Protein AF-0000000084984553 (afdb_homodimer)

pLDDT: mean 94.48, std 10.66, range [41.78, 98.88]

Organism: NCBI:txid537013

Foldseek 3Di:
DPPQQFDPVAFADPCQFPQQDNVGR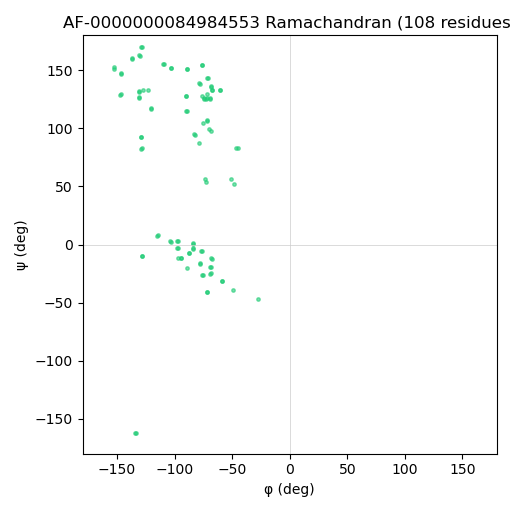GGSDVDWDKDAPDPDDDDCVRIDGPRGDGDD/DPPQQFDPVAFADPCQFPQQPNVGRGGRDVDWDKDAPDPDDDDCVRIDGPRGDGDD

Structure (mmCIF, N/CA/C/O backbone):
data_AF-0000000084984553-model_v1
#
loop_
_entity.id
_entity.type
_entity.pdbx_description
1 polymer 'DUF1540 domain-containing protein'
#
loop_
_atom_site.group_PDB
_atom_site.id
_atom_site.type_symbol
_atom_site.label_atom_id
_atom_site.label_alt_id
_atom_site.label_comp_id
_atom_site.label_asym_id
_atom_site.label_entity_id
_atom_site.label_seq_id
_atom_site.pdbx_PDB_ins_code
_atom_site.Cartn_x
_atom_site.Cartn_y
_atom_site.Cartn_z
_atom_site.occupancy
_atom_site.B_iso_or_equiv
_atom_site.auth_seq_id
_atom_site.auth_comp_id
_atom_site.auth_asym_id
_atom_site.auth_atom_id
_atom_site.pdbx_PDB_model_num
ATOM 1 N N . MET A 1 1 ? 1.949 -26.5 0.611 1 41.78 1 MET A N 1
ATOM 2 C CA . MET A 1 1 ? 1.282 -25.328 1.159 1 41.78 1 MET A CA 1
ATOM 3 C C . MET A 1 1 ? 2.229 -24.141 1.193 1 41.78 1 MET A C 1
ATOM 5 O O . MET A 1 1 ? 3.332 -24.219 1.733 1 41.78 1 MET A O 1
ATOM 9 N N . ASN A 1 2 ? 2.332 -23.422 0.075 1 52.72 2 ASN A N 1
ATOM 10 C CA . ASN A 1 2 ? 3.301 -22.328 0.104 1 52.72 2 ASN A CA 1
ATOM 11 C C . ASN A 1 2 ? 3.193 -21.516 1.394 1 52.72 2 ASN A C 1
ATOM 13 O O . ASN A 1 2 ? 2.121 -21.016 1.727 1 52.72 2 ASN A O 1
ATOM 17 N N . ASN A 1 3 ? 3.861 -22.047 2.449 1 64.94 3 ASN A N 1
ATOM 18 C CA . ASN A 1 3 ? 3.844 -21.547 3.82 1 64.94 3 ASN A CA 1
ATOM 19 C C . ASN A 1 3 ? 4.145 -20.062 3.879 1 64.94 3 ASN A C 1
ATOM 21 O O . ASN A 1 3 ? 5.238 -19.656 4.273 1 64.94 3 ASN A O 1
ATOM 25 N N . CYS A 1 4 ? 3.332 -19.266 3.145 1 82.44 4 CYS A N 1
ATOM 26 C CA . CYS A 1 4 ? 3.621 -17.844 3.285 1 82.44 4 CYS A CA 1
ATOM 27 C C . CYS A 1 4 ? 3.143 -17.312 4.633 1 82.44 4 CYS A C 1
ATOM 29 O O . CYS A 1 4 ? 2.119 -17.766 5.152 1 82.44 4 CYS A O 1
ATOM 31 N N . LYS A 1 5 ? 4.055 -16.672 5.438 1 91.81 5 LYS A N 1
ATOM 32 C CA . LYS A 1 5 ? 3.666 -15.969 6.656 1 91.81 5 LYS A CA 1
ATOM 33 C C . LYS A 1 5 ? 2.885 -14.695 6.328 1 91.81 5 LYS A C 1
ATOM 35 O O . LYS A 1 5 ? 3.475 -13.648 6.059 1 91.81 5 LYS A O 1
ATOM 40 N N . ALA A 1 6 ? 1.563 -14.836 6.434 1 96 6 ALA A N 1
ATOM 41 C CA . ALA A 1 6 ? 0.688 -13.727 6.059 1 96 6 ALA A CA 1
ATOM 42 C C . ALA A 1 6 ? 0.714 -12.633 7.113 1 96 6 ALA A C 1
ATOM 44 O O . ALA A 1 6 ? 0.503 -12.891 8.297 1 96 6 ALA A O 1
ATOM 45 N N . ASN A 1 7 ? 0.989 -11.469 6.734 1 97.69 7 ASN A N 1
ATOM 46 C CA . ASN A 1 7 ? 0.872 -10.297 7.602 1 97.69 7 ASN A CA 1
ATOM 47 C C . ASN A 1 7 ? -0.519 -9.68 7.516 1 97.69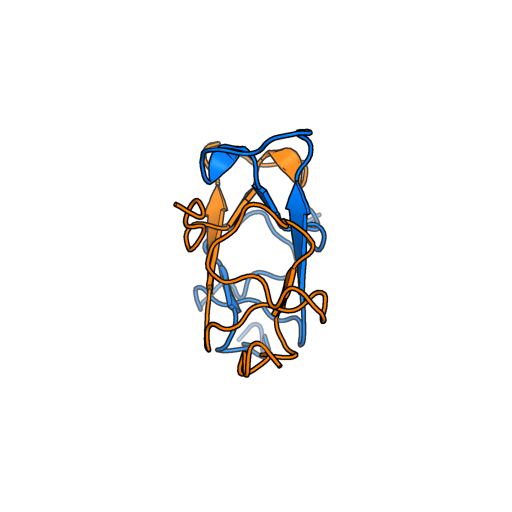 7 ASN A C 1
ATOM 49 O O . ASN A 1 7 ? -0.863 -9.047 6.516 1 97.69 7 ASN A O 1
ATOM 53 N N . HIS A 1 8 ? -1.261 -9.688 8.5 1 97.5 8 HIS A N 1
ATOM 54 C CA . HIS A 1 8 ? -2.68 -9.367 8.43 1 97.5 8 HIS A CA 1
ATOM 55 C C . HIS A 1 8 ? -2.902 -7.855 8.492 1 97.5 8 HIS A C 1
ATOM 57 O O . HIS A 1 8 ? -4.039 -7.387 8.391 1 97.5 8 HIS A O 1
ATOM 63 N N . CYS A 1 9 ? -1.885 -7.078 8.656 1 98.38 9 CYS A N 1
ATOM 64 C CA . CYS A 1 9 ? -1.979 -5.629 8.523 1 98.38 9 CYS A CA 1
ATOM 65 C C . CYS A 1 9 ? -2.002 -5.211 7.055 1 98.38 9 CYS A C 1
ATOM 67 O O . CYS A 1 9 ? -2.365 -4.082 6.73 1 98.38 9 CYS A O 1
ATOM 69 N N . ILE A 1 10 ? -1.606 -6.133 6.188 1 98.5 10 ILE A N 1
ATOM 70 C CA . ILE A 1 10 ? -1.369 -5.754 4.801 1 98.5 10 ILE A CA 1
ATOM 71 C C . ILE A 1 10 ? -2.113 -6.707 3.871 1 98.5 10 ILE A C 1
ATOM 73 O O . ILE A 1 10 ? -1.563 -7.727 3.447 1 98.5 10 ILE A O 1
ATOM 77 N N . GLU A 1 11 ? -3.32 -6.348 3.492 1 98.62 11 GLU A N 1
ATOM 78 C CA . GLU A 1 11 ? -4.004 -7.047 2.406 1 98.62 11 GLU A CA 1
ATOM 79 C C . GLU A 1 11 ? -3.365 -6.727 1.058 1 98.62 11 GLU A C 1
ATOM 81 O O . GLU A 1 11 ? -2.975 -5.586 0.805 1 98.62 11 GLU A O 1
ATOM 86 N N . CYS A 1 12 ? -3.307 -7.66 0.22 1 98.44 12 CYS A N 1
ATOM 87 C CA . CYS A 1 12 ? -2.707 -7.508 -1.102 1 98.44 12 CYS A CA 1
ATOM 88 C C . CYS A 1 12 ? -3.428 -8.367 -2.131 1 98.44 12 CYS A C 1
ATOM 90 O O . CYS A 1 12 ? -3.586 -9.578 -1.935 1 98.44 12 CYS A O 1
ATOM 92 N N . THR A 1 13 ? -3.807 -7.773 -3.23 1 98.06 13 THR A N 1
ATOM 93 C CA . THR A 1 13 ? -4.488 -8.516 -4.285 1 98.06 13 THR A CA 1
ATOM 94 C C . THR A 1 13 ? -3.641 -8.555 -5.555 1 98.06 13 THR A C 1
ATOM 96 O O . THR A 1 13 ? -4.105 -9 -6.605 1 98.06 13 THR A O 1
ATOM 99 N N . VAL A 1 14 ? -2.463 -8.117 -5.551 1 98.06 14 VAL A N 1
ATOM 100 C CA . VAL A 1 14 ? -1.565 -8.109 -6.703 1 98.06 14 VAL A CA 1
ATOM 101 C C . VAL A 1 14 ? -0.9 -9.477 -6.852 1 98.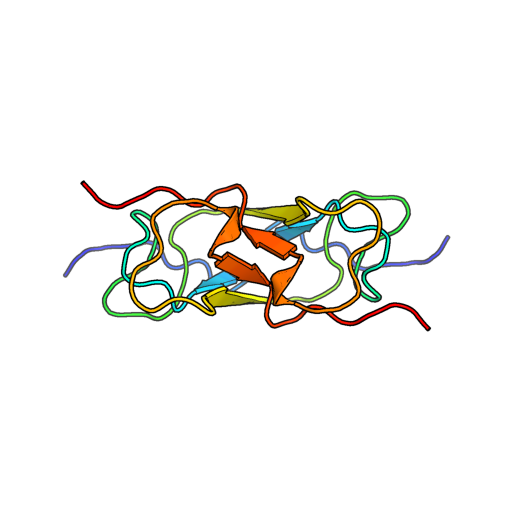06 14 VAL A C 1
ATOM 103 O O . VAL A 1 14 ? 0.177 -9.711 -6.301 1 98.06 14 VAL A O 1
ATOM 106 N N . GLN A 1 15 ? -1.414 -10.273 -7.598 1 96.44 15 GLN A N 1
ATOM 107 C CA . GLN A 1 15 ? -0.987 -11.664 -7.695 1 96.44 15 GLN A CA 1
ATOM 108 C C . GLN A 1 15 ? 0.401 -11.773 -8.32 1 96.44 15 GLN A C 1
ATOM 110 O O . GLN A 1 15 ? 1.102 -12.766 -8.125 1 96.44 15 GLN A O 1
ATOM 115 N N . GLN A 1 16 ? 0.738 -10.734 -9.117 1 96.88 16 GLN A N 1
ATOM 116 C CA . GLN A 1 16 ? 2.043 -10.734 -9.773 1 96.88 16 GLN A CA 1
ATOM 117 C C . GLN A 1 16 ? 3.148 -10.352 -8.789 1 96.88 16 GLN A C 1
ATOM 119 O O . GLN A 1 16 ? 4.332 -10.453 -9.109 1 96.88 16 GLN A O 1
ATOM 124 N N . CYS A 1 17 ? 2.812 -9.984 -7.621 1 97.5 17 CYS A N 1
ATOM 125 C CA . CYS A 1 17 ? 3.803 -9.609 -6.617 1 97.5 17 CYS A CA 1
ATOM 126 C C . CYS A 1 17 ? 4.445 -10.844 -5.996 1 97.5 17 CYS A C 1
ATOM 128 O O . CYS A 1 17 ? 3.748 -11.766 -5.574 1 97.5 17 CYS A O 1
ATOM 130 N N . ALA A 1 18 ? 5.777 -10.844 -5.781 1 97.69 18 ALA A N 1
ATOM 131 C CA . ALA A 1 18 ? 6.531 -11.953 -5.211 1 97.69 18 ALA A CA 1
ATOM 132 C C . ALA A 1 18 ? 6.176 -12.164 -3.742 1 97.69 18 ALA A C 1
ATOM 134 O O . ALA A 1 18 ? 6.395 -13.242 -3.191 1 97.69 18 ALA A O 1
ATOM 135 N N . ASN A 1 19 ? 5.613 -11.164 -3.102 1 97.69 19 ASN A N 1
ATOM 136 C CA . ASN A 1 19 ? 5.332 -11.219 -1.67 1 97.69 19 ASN A CA 1
ATOM 137 C C . ASN A 1 19 ? 3.852 -11.461 -1.398 1 97.69 19 ASN A C 1
ATOM 139 O O . ASN A 1 19 ? 3.404 -11.383 -0.253 1 97.69 19 ASN A O 1
ATOM 143 N N . HIS A 1 20 ? 3.096 -11.648 -2.477 1 97.38 20 HIS A N 1
ATOM 144 C CA . HIS A 1 20 ? 1.687 -12 -2.328 1 97.38 20 HIS A CA 1
ATOM 145 C C . HIS A 1 20 ? 1.521 -13.43 -1.841 1 97.38 20 HIS A C 1
ATOM 147 O O . HIS A 1 20 ? 2.053 -14.367 -2.451 1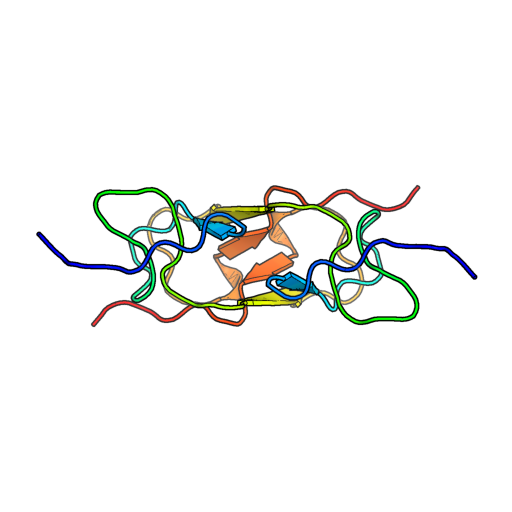 97.38 20 HIS A O 1
ATOM 153 N N . CYS A 1 21 ? 0.775 -13.578 -0.757 1 95.44 21 CYS A N 1
ATOM 154 C CA . CYS A 1 21 ? 0.454 -14.93 -0.314 1 95.44 21 CYS A CA 1
ATOM 155 C C . CYS A 1 21 ? -0.605 -15.555 -1.211 1 95.44 21 CYS A C 1
ATOM 157 O O . CYS A 1 21 ? -1.774 -15.172 -1.164 1 95.44 21 CYS A O 1
ATOM 159 N N . GLU A 1 22 ? -0.258 -16.438 -2.057 1 84.5 22 GLU A N 1
ATOM 160 C CA . GLU A 1 22 ? -1.036 -17.016 -3.15 1 84.5 22 GLU A CA 1
ATOM 161 C C . GLU A 1 22 ? -2.408 -17.469 -2.668 1 84.5 22 GLU A C 1
ATOM 163 O O . GLU A 1 22 ? -3.402 -17.344 -3.385 1 84.5 22 GLU A O 1
ATOM 168 N N . ARG A 1 23 ? -2.453 -18 -1.549 1 86.5 23 ARG A N 1
ATOM 169 C CA . ARG A 1 23 ? -3.729 -18.562 -1.125 1 86.5 23 ARG A CA 1
ATOM 170 C C . ARG A 1 23 ? -4.5 -17.594 -0.246 1 86.5 23 ARG A C 1
ATOM 172 O O . ARG A 1 23 ? -5.684 -17.797 0.032 1 86.5 23 ARG A O 1
ATOM 179 N N . GLU A 1 24 ? -3.76 -16.578 0.141 1 91.44 24 GLU A N 1
ATOM 180 C CA . GLU A 1 24 ? -4.383 -15.547 0.955 1 91.44 24 GLU A CA 1
ATOM 181 C C . GLU A 1 24 ? -4.152 -14.164 0.357 1 91.44 24 GLU A C 1
ATOM 183 O O . GLU A 1 24 ? -3.121 -13.914 -0.277 1 91.44 24 GLU A O 1
ATOM 188 N N . ASN A 1 25 ? -5.113 -13.359 0.241 1 96.5 25 ASN A N 1
ATOM 189 C CA . ASN A 1 25 ? -4.953 -11.984 -0.224 1 96.5 25 ASN A CA 1
ATOM 190 C C . ASN A 1 25 ? -4.293 -11.109 0.836 1 96.5 25 ASN A C 1
ATOM 192 O O . ASN A 1 25 ? -4.812 -10.047 1.176 1 96.5 25 ASN A O 1
ATOM 196 N N . TYR A 1 26 ? -3.096 -11.578 1.334 1 98.06 26 TYR A N 1
ATOM 197 C CA . TYR A 1 26 ? -2.24 -10.836 2.256 1 98.06 26 TYR A CA 1
ATOM 198 C C . TYR A 1 26 ? -0.796 -10.828 1.768 1 98.06 26 TYR A C 1
ATOM 200 O O . TYR A 1 26 ? -0.415 -11.633 0.917 1 98.06 26 TYR A O 1
ATOM 208 N N . CYS A 1 27 ? -0.076 -9.969 2.283 1 98 27 CYS A N 1
ATOM 209 C CA . CYS A 1 27 ? 1.35 -9.828 2.008 1 98 27 CYS A CA 1
ATOM 210 C C . CYS A 1 27 ? 2.176 -10.688 2.961 1 98 27 CYS A C 1
ATOM 212 O O . CYS A 1 27 ? 1.843 -10.805 4.141 1 98 27 CYS A O 1
ATOM 214 N N . SER A 1 28 ? 3.285 -11.125 2.551 1 97.94 28 SER A N 1
ATOM 215 C CA . SER A 1 28 ? 4.141 -11.977 3.373 1 97.94 28 SER A CA 1
ATOM 216 C C . SER A 1 28 ? 5.184 -11.148 4.117 1 97.94 28 SER A C 1
ATOM 218 O O . SER A 1 28 ? 5.844 -11.648 5.031 1 97.94 28 SER A O 1
ATOM 220 N N . LEU A 1 29 ? 5.383 -9.867 3.795 1 98.12 29 LEU A N 1
ATOM 221 C CA . LEU A 1 29 ? 6.355 -9.023 4.473 1 98.12 29 LEU A CA 1
ATOM 222 C C . LEU A 1 29 ? 5.84 -8.594 5.844 1 98.12 29 LEU A C 1
ATOM 224 O O . LEU A 1 29 ? 4.633 -8.438 6.039 1 98.12 29 LEU A O 1
ATOM 228 N N . ASP A 1 30 ? 6.707 -8.297 6.727 1 98.19 30 ASP A N 1
ATOM 229 C CA . ASP A 1 30 ? 6.34 -7.777 8.039 1 98.19 30 ASP A CA 1
ATOM 230 C C . ASP A 1 30 ? 5.938 -6.309 7.953 1 98.19 30 ASP A C 1
ATOM 232 O O . ASP A 1 30 ? 5.242 -5.797 8.828 1 98.19 30 ASP A O 1
ATOM 236 N N . ARG A 1 31 ? 6.5 -5.652 6.922 1 98.69 31 ARG A N 1
ATOM 237 C CA . ARG A 1 31 ? 6.1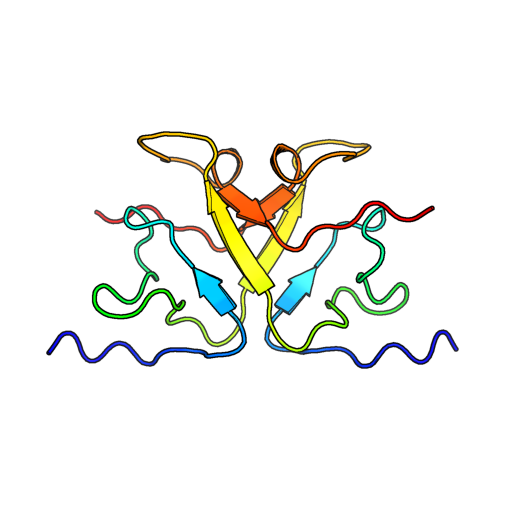99 -4.238 6.711 1 98.69 31 ARG A CA 1
ATOM 238 C C . ARG A 1 31 ? 6.332 -3.867 5.238 1 98.69 31 ARG A C 1
ATOM 240 O O . ARG A 1 31 ? 7.105 -4.488 4.504 1 98.69 31 ARG A O 1
ATOM 247 N N . ILE A 1 32 ? 5.578 -2.852 4.844 1 98.88 32 ILE A N 1
ATOM 248 C CA . ILE A 1 32 ? 5.719 -2.307 3.498 1 98.88 32 ILE A CA 1
ATOM 249 C C . ILE A 1 32 ? 5.887 -0.791 3.57 1 98.88 32 ILE A C 1
ATOM 251 O O . ILE A 1 32 ? 5.719 -0.191 4.633 1 98.88 32 ILE A O 1
ATOM 255 N N . MET A 1 33 ? 6.25 -0.217 2.383 1 98.88 33 MET A N 1
ATOM 256 C CA . MET A 1 33 ? 6.293 1.234 2.23 1 98.88 33 MET A CA 1
ATOM 257 C C . MET A 1 33 ? 5.344 1.695 1.13 1 98.88 33 MET A C 1
ATOM 259 O O . MET A 1 33 ? 5.441 1.24 -0.011 1 98.88 33 MET A O 1
ATOM 263 N N . VAL A 1 34 ? 4.363 2.469 1.523 1 98.88 34 VAL A N 1
ATOM 264 C CA . VAL A 1 34 ? 3.514 3.162 0.56 1 98.88 34 VAL A CA 1
ATOM 265 C C . VAL A 1 34 ? 4.109 4.527 0.233 1 98.88 34 VAL A C 1
ATOM 267 O O . VAL A 1 34 ? 4.449 5.297 1.135 1 98.88 34 VAL A O 1
ATOM 270 N N . GLY A 1 35 ? 4.27 4.816 -1 1 98.75 35 GLY A N 1
ATOM 271 C CA . GLY A 1 35 ? 4.699 6.113 -1.498 1 98.75 35 GLY A CA 1
ATOM 272 C C . GLY A 1 35 ? 3.871 6.605 -2.672 1 98.75 35 GLY A C 1
ATOM 273 O O . GLY A 1 35 ? 2.74 6.16 -2.871 1 98.75 35 GLY A O 1
ATOM 274 N N . THR A 1 36 ? 4.41 7.586 -3.408 1 98.88 36 THR A N 1
ATOM 275 C CA . THR A 1 36 ? 3.744 8.164 -4.57 1 98.88 36 THR A CA 1
ATOM 276 C C . THR A 1 36 ? 4.758 8.57 -5.633 1 98.88 36 THR A C 1
ATOM 278 O O . THR A 1 36 ? 5.875 8.984 -5.309 1 98.88 36 THR A O 1
ATOM 281 N N . HIS A 1 37 ? 4.406 8.477 -6.852 1 98.56 37 HIS A N 1
ATOM 282 C CA . HIS A 1 37 ? 5.23 8.914 -7.973 1 98.56 37 HIS A CA 1
ATOM 283 C C . HIS A 1 37 ? 4.828 10.312 -8.438 1 98.56 37 HIS A C 1
ATOM 285 O O . HIS A 1 37 ? 5.43 10.852 -9.367 1 98.56 37 HIS A O 1
ATOM 291 N N . GLU A 1 38 ? 3.77 10.859 -7.785 1 97.31 38 GLU A N 1
ATOM 292 C CA . GLU A 1 38 ? 3.27 12.195 -8.094 1 97.31 38 GLU A CA 1
ATOM 293 C C . GLU A 1 38 ? 3.568 13.172 -6.969 1 97.31 38 GLU A C 1
ATOM 295 O O . GLU A 1 38 ? 3.713 12.773 -5.812 1 97.31 38 GLU A O 1
ATOM 300 N N . ALA A 1 39 ? 3.631 14.422 -7.34 1 96.44 39 ALA A N 1
ATOM 301 C CA . ALA A 1 39 ? 3.902 15.453 -6.336 1 96.44 39 ALA A CA 1
ATOM 302 C C . ALA A 1 39 ? 2.693 15.664 -5.43 1 96.44 39 ALA A C 1
ATOM 304 O O . ALA A 1 39 ? 2.846 15.883 -4.223 1 96.44 39 ALA A O 1
ATOM 305 N N . ASN A 1 40 ? 1.56 15.648 -6.074 1 97.62 40 ASN A N 1
ATOM 306 C CA . ASN A 1 40 ? 0.317 15.875 -5.344 1 97.62 40 ASN A CA 1
ATOM 307 C C . ASN A 1 40 ? -0.708 14.781 -5.629 1 97.62 40 ASN A C 1
ATOM 309 O O . ASN A 1 40 ? -1.624 14.969 -6.43 1 97.62 40 ASN A O 1
ATOM 313 N N . PRO A 1 41 ? -0.583 13.719 -4.953 1 98.31 41 PRO A N 1
ATOM 314 C CA . PRO A 1 41 ? -1.537 12.633 -5.195 1 98.31 41 PRO A CA 1
ATOM 315 C C . PRO A 1 41 ? -2.949 12.977 -4.723 1 98.31 41 PRO A C 1
ATOM 317 O O . PRO A 1 41 ? -3.125 13.531 -3.635 1 98.31 41 PRO A O 1
ATOM 320 N N . THR A 1 42 ? -3.967 12.625 -5.59 1 98.38 42 THR A N 1
ATOM 321 C CA . THR A 1 42 ? -5.348 12.945 -5.242 1 98.38 42 THR A CA 1
ATOM 322 C C . THR A 1 42 ? -6.234 11.711 -5.344 1 98.38 42 THR A C 1
ATOM 324 O O . THR A 1 42 ? -7.422 11.766 -5.016 1 98.38 42 THR A O 1
ATOM 327 N N . MET A 1 43 ? -5.672 10.602 -5.93 1 98.44 43 MET A N 1
ATOM 328 C CA . MET A 1 43 ? -6.395 9.336 -6.082 1 98.44 43 MET A CA 1
ATOM 329 C C . MET A 1 43 ? -5.496 8.156 -5.738 1 98.44 43 MET A C 1
ATOM 331 O O . MET A 1 43 ? -4.27 8.281 -5.707 1 98.44 43 MET A O 1
ATOM 335 N N . ASP A 1 44 ? -6.055 7.012 -5.445 1 98.69 44 ASP A N 1
ATOM 336 C CA . ASP A 1 44 ? -5.297 5.836 -5.02 1 98.69 44 ASP A CA 1
ATOM 337 C C . ASP A 1 44 ? -4.281 5.426 -6.082 1 98.69 44 ASP A C 1
ATOM 339 O O . ASP A 1 44 ? -3.176 4.988 -5.754 1 98.69 44 ASP A O 1
ATOM 343 N N . GLN A 1 45 ? -4.598 5.66 -7.395 1 98.62 45 GLN A N 1
ATOM 344 C CA . GLN A 1 45 ? -3.729 5.258 -8.492 1 98.62 45 GLN A CA 1
ATOM 345 C C . GLN A 1 45 ? -2.443 6.082 -8.508 1 98.62 45 GLN A C 1
ATOM 347 O O . GLN A 1 45 ? -1.491 5.742 -9.219 1 98.62 45 GLN A O 1
ATOM 352 N N . CYS A 1 46 ? -2.424 7.133 -7.734 1 98.5 46 CYS A N 1
ATOM 353 C CA . CYS A 1 46 ? -1.214 7.938 -7.613 1 98.5 46 CYS A CA 1
ATOM 354 C C . CYS A 1 46 ? -0.307 7.398 -6.516 1 98.5 46 CYS A C 1
ATOM 356 O O . CYS A 1 46 ? 0.817 7.871 -6.344 1 98.5 46 CYS A O 1
ATOM 358 N N . THR A 1 47 ? -0.752 6.418 -5.734 1 98.81 47 THR A N 1
ATOM 359 C CA . THR A 1 47 ? 0.033 5.832 -4.652 1 98.81 47 THR A CA 1
ATOM 360 C C . THR A 1 47 ? 0.598 4.477 -5.066 1 98.81 47 THR A C 1
ATOM 362 O O . THR A 1 47 ? 0.002 3.771 -5.887 1 98.81 47 THR A O 1
ATOM 365 N N . ASP A 1 48 ? 1.697 4.148 -4.488 1 98.75 48 ASP A N 1
ATOM 366 C CA . ASP A 1 48 ? 2.475 2.986 -4.91 1 98.75 48 ASP A CA 1
ATOM 367 C C . ASP A 1 48 ? 2.855 2.115 -3.715 1 98.75 48 ASP A C 1
ATOM 369 O O . ASP A 1 48 ? 3.258 2.629 -2.67 1 98.75 48 ASP A O 1
ATOM 373 N N . CYS A 1 49 ? 2.641 0.816 -3.814 1 98.88 49 CYS A N 1
ATOM 374 C CA . CYS A 1 49 ? 3.418 -0.032 -2.92 1 98.88 49 CYS A CA 1
ATOM 375 C C . CYS A 1 49 ? 4.883 -0.078 -3.344 1 98.88 49 CYS A C 1
ATOM 377 O O . CYS A 1 49 ? 5.242 -0.81 -4.27 1 98.88 49 CYS A O 1
ATOM 379 N N . GLN A 1 50 ? 5.758 0.564 -2.633 1 98.88 50 GLN A N 1
ATOM 380 C CA . GLN A 1 50 ? 7.16 0.667 -3.016 1 98.88 50 GLN A CA 1
ATOM 381 C C . GLN A 1 50 ? 7.945 -0.562 -2.564 1 98.88 50 GLN A C 1
ATOM 383 O O . GLN A 1 50 ? 9.141 -0.682 -2.85 1 98.88 50 GLN A O 1
ATOM 388 N N . SER A 1 51 ? 7.324 -1.51 -1.943 1 98.81 51 SER A N 1
ATOM 389 C CA . SER A 1 51 ? 7.91 -2.795 -1.578 1 98.81 51 SER A CA 1
ATOM 390 C C . SER A 1 51 ? 7.57 -3.869 -2.607 1 98.81 51 SER A C 1
ATOM 392 O O . SER A 1 51 ? 7.973 -5.023 -2.459 1 98.81 51 SER A O 1
ATOM 394 N N . PHE A 1 52 ? 6.863 -3.473 -3.678 1 98.81 52 PHE A N 1
ATOM 395 C CA . PHE A 1 52 ? 6.473 -4.398 -4.734 1 98.81 52 PHE A CA 1
ATOM 396 C C . PHE A 1 52 ? 7.699 -5.023 -5.387 1 98.81 52 PHE A C 1
ATOM 398 O O . PHE A 1 52 ? 8.68 -4.332 -5.676 1 98.81 52 PHE A O 1
ATOM 405 N N . GLN A 1 53 ? 7.59 -6.25 -5.516 1 98.69 53 GLN A N 1
ATOM 406 C CA . GLN A 1 53 ? 8.555 -7.02 -6.297 1 98.69 53 GLN A CA 1
ATOM 407 C C . GLN A 1 53 ? 7.844 -7.945 -7.281 1 98.69 53 GLN A C 1
ATOM 409 O O . GLN A 1 53 ? 6.996 -8.75 -6.887 1 98.69 53 GLN A O 1
ATOM 414 N N . LEU A 1 54 ? 8.266 -7.801 -8.539 1 98.19 54 LEU A N 1
ATOM 415 C CA . LEU A 1 54 ? 7.672 -8.656 -9.555 1 98.19 54 LEU A CA 1
ATOM 416 C C . LEU A 1 54 ? 8.086 -10.109 -9.344 1 98.19 54 LEU A C 1
ATOM 418 O O . LEU A 1 54 ? 9.266 -10.406 -9.156 1 98.19 54 LEU A O 1
ATOM 422 N N . ARG A 1 55 ? 7.09 -10.961 -9.406 1 95.44 55 ARG A N 1
ATOM 423 C CA . ARG A 1 55 ? 7.355 -12.398 -9.297 1 95.44 55 ARG A CA 1
ATOM 424 C C . ARG A 1 55 ? 8.094 -12.914 -10.531 1 95.44 55 ARG A C 1
ATOM 426 O O . ARG A 1 55 ? 7.691 -12.633 -11.664 1 95.44 55 ARG A O 1
ATOM 433 N N . LYS A 1 56 ? 9.266 -13.57 -10.352 1 89 56 LYS A N 1
ATOM 434 C CA . LYS A 1 56 ? 10.062 -14.125 -11.445 1 89 56 LYS A CA 1
ATOM 435 C C . LYS A 1 56 ? 9.555 -15.508 -11.844 1 89 56 LYS A C 1
ATOM 437 O O . LYS A 1 56 ? 8.984 -16.234 -11.031 1 89 56 LYS A O 1
ATOM 442 N N . MET B 1 1 ? -0.01 17.203 19.578 1 42.06 1 MET B N 1
ATOM 443 C CA . MET B 1 1 ? 0.6 15.953 19.125 1 42.06 1 MET B CA 1
ATOM 444 C C . MET B 1 1 ? -0.411 15.094 18.391 1 42.06 1 MET B C 1
ATOM 446 O O . MET B 1 1 ? -1.481 14.789 18.906 1 42.06 1 MET B O 1
ATOM 450 N N . ASN B 1 2 ? -0.58 15.359 17.078 1 52.88 2 ASN B N 1
ATOM 451 C CA . ASN B 1 2 ? -1.597 14.562 16.391 1 52.88 2 ASN B CA 1
ATOM 452 C C . ASN B 1 2 ? -1.466 13.078 16.734 1 52.88 2 ASN B C 1
ATOM 454 O O . ASN B 1 2 ? -0.398 12.492 16.562 1 52.88 2 ASN B O 1
ATOM 458 N N . ASN B 1 3 ? -2.061 12.719 17.891 1 64.94 3 ASN B N 1
ATOM 459 C CA . ASN B 1 3 ? -2.027 11.391 18.5 1 64.94 3 ASN B CA 1
ATOM 460 C C . ASN B 1 3 ? -2.369 10.297 17.484 1 64.94 3 ASN B C 1
ATOM 462 O O . ASN B 1 3 ? -3.4 9.633 17.609 1 64.94 3 ASN B O 1
ATOM 466 N N . CYS B 1 4 ? -1.643 10.305 16.312 1 82.12 4 CYS B N 1
ATOM 467 C CA . CYS B 1 4 ? -2.016 9.203 15.438 1 82.12 4 CYS B CA 1
ATOM 468 C C . CYS B 1 4 ? -1.424 7.887 15.93 1 82.12 4 CYS B C 1
ATOM 470 O O . CYS B 1 4 ? -0.333 7.867 16.5 1 82.12 4 CYS B O 1
ATOM 472 N N . LYS B 1 5 ? -2.275 6.812 16.094 1 91.56 5 LYS B N 1
ATOM 473 C CA . LYS B 1 5 ? -1.801 5.457 16.359 1 91.56 5 LYS B CA 1
ATOM 474 C C . LYS B 1 5 ? -1.073 4.871 15.156 1 91.56 5 LYS B C 1
ATOM 476 O O . LYS B 1 5 ? -1.704 4.324 14.25 1 91.56 5 LYS B O 1
ATOM 481 N N . ALA B 1 6 ? 0.259 4.965 15.227 1 96 6 ALA B N 1
ATOM 482 C CA . ALA B 1 6 ? 1.076 4.527 14.094 1 96 6 ALA B CA 1
ATOM 483 C C . ALA B 1 6 ? 1.092 3.004 13.992 1 96 6 ALA B C 1
ATOM 485 O O . ALA B 1 6 ? 1.406 2.311 14.961 1 96 6 ALA B O 1
ATOM 486 N N . ASN B 1 7 ? 0.75 2.492 12.898 1 97.62 7 ASN B N 1
ATOM 487 C CA . ASN B 1 7 ? 0.89 1.067 12.617 1 97.62 7 ASN B CA 1
ATOM 488 C C . ASN B 1 7 ? 2.246 0.752 11.992 1 97.62 7 ASN B C 1
ATOM 490 O O . ASN B 1 7 ? 2.488 1.072 10.828 1 97.62 7 ASN B O 1
ATOM 494 N N . HIS B 1 8 ? 3.064 0.063 12.594 1 97.44 8 HIS B N 1
ATOM 495 C CA . HIS B 1 8 ? 4.461 -0.064 12.195 1 97.44 8 HIS B CA 1
ATOM 496 C C . HIS B 1 8 ? 4.633 -1.121 11.109 1 97.44 8 HIS B C 1
ATOM 498 O O . HIS B 1 8 ? 5.734 -1.321 10.594 1 97.44 8 HIS B O 1
ATOM 504 N N . CYS B 1 9 ? 3.6 -1.799 10.734 1 98.38 9 CYS B N 1
ATOM 505 C CA . CYS B 1 9 ? 3.627 -2.678 9.57 1 98.38 9 CYS B CA 1
ATOM 506 C C . CYS B 1 9 ? 3.512 -1.878 8.273 1 98.38 9 CYS B C 1
ATOM 508 O O . CYS B 1 9 ? 3.805 -2.391 7.195 1 98.38 9 CYS B O 1
ATOM 510 N N . ILE B 1 10 ? 3.078 -0.642 8.406 1 98.5 10 ILE B N 1
ATOM 511 C CA . ILE B 1 10 ? 2.713 0.117 7.219 1 98.5 10 ILE B CA 1
ATOM 512 C C . ILE B 1 10 ? 3.416 1.473 7.234 1 98.5 10 ILE B C 1
ATOM 514 O O . ILE B 1 10 ? 2.871 2.455 7.746 1 98.5 10 ILE B O 1
ATOM 518 N N . GLU B 1 11 ? 4.574 1.557 6.613 1 98.62 11 GLU B N 1
ATOM 519 C CA . GLU B 1 11 ? 5.195 2.85 6.348 1 98.62 11 GLU B CA 1
ATOM 520 C C . GLU B 1 11 ? 4.449 3.607 5.25 1 98.62 11 GLU B C 1
ATOM 522 O O . GLU B 1 11 ? 4 3.01 4.273 1 98.62 11 GLU B O 1
ATOM 527 N N . CYS B 1 12 ? 4.363 4.848 5.379 1 98.44 12 CYS B N 1
ATOM 528 C CA . CYS B 1 12 ? 3.656 5.699 4.426 1 98.44 12 CYS B CA 1
ATOM 529 C C . CYS B 1 12 ? 4.316 7.066 4.32 1 98.44 12 CYS B C 1
ATOM 531 O O . CYS B 1 12 ? 4.527 7.738 5.332 1 98.44 12 CYS B O 1
ATOM 533 N N . THR B 1 13 ? 4.602 7.492 3.111 1 98.12 13 THR B N 1
ATOM 534 C CA . THR B 1 13 ? 5.219 8.797 2.904 1 98.12 13 THR B CA 1
ATOM 535 C C . THR B 1 13 ? 4.273 9.727 2.154 1 98.12 13 THR B C 1
ATOM 537 O O . THR B 1 13 ? 4.668 10.828 1.752 1 98.12 13 THR B O 1
ATOM 540 N N . VAL B 1 14 ? 3.08 9.391 1.937 1 98.06 14 VAL B N 1
ATOM 541 C CA . VAL B 1 14 ? 2.096 10.203 1.228 1 98.06 14 VAL B CA 1
ATOM 542 C C . VAL B 1 14 ? 1.471 11.211 2.188 1 98.06 14 VAL B C 1
ATOM 544 O O . VAL B 1 14 ? 0.447 10.93 2.814 1 98.06 14 VAL B O 1
ATOM 547 N N . GLN B 1 15 ? 1.958 12.328 2.219 1 96.44 15 GLN B N 1
ATOM 548 C CA . GLN B 1 15 ? 1.575 13.328 3.209 1 96.44 15 GLN B CA 1
ATOM 549 C C . GLN B 1 15 ? 0.148 13.812 2.975 1 96.44 15 GLN B C 1
ATOM 551 O O . GLN B 1 15 ? -0.496 14.328 3.893 1 96.44 15 GLN B O 1
ATOM 556 N N . GLN B 1 16 ? -0.29 13.695 1.701 1 96.88 16 GLN B N 1
ATOM 557 C CA . GLN B 1 16 ? -1.641 14.125 1.363 1 96.88 16 GLN B CA 1
ATOM 558 C C . GLN B 1 16 ? -2.68 13.109 1.833 1 96.88 16 GLN B C 1
ATOM 560 O O . GLN B 1 16 ? -3.883 13.375 1.778 1 96.88 16 GLN B O 1
ATOM 565 N N . CYS B 1 17 ? -2.273 12.008 2.33 1 97.44 17 CYS B N 1
ATOM 566 C CA . CYS B 1 17 ? -3.199 10.984 2.803 1 97.44 17 CYS B CA 1
ATOM 567 C C . CYS B 1 17 ? -3.746 11.336 4.1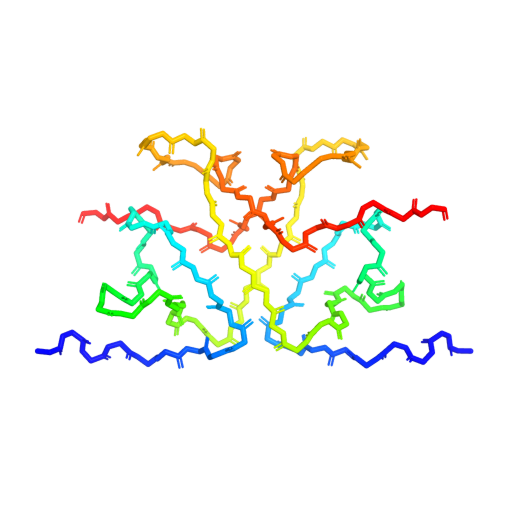8 1 97.44 17 CYS B C 1
ATOM 569 O O . CYS B 1 17 ? -2.982 11.672 5.09 1 97.44 17 CYS B O 1
ATOM 571 N N . ALA B 1 18 ? -5.047 11.117 4.43 1 97.62 18 ALA B N 1
ATOM 572 C CA . ALA B 1 18 ? -5.715 11.422 5.691 1 97.62 18 ALA B CA 1
ATOM 573 C C . ALA B 1 18 ? -5.238 10.492 6.801 1 97.62 18 ALA B C 1
ATOM 575 O O . ALA B 1 18 ? -5.371 10.805 7.984 1 97.62 18 ALA B O 1
ATOM 576 N N . ASN B 1 19 ? -4.664 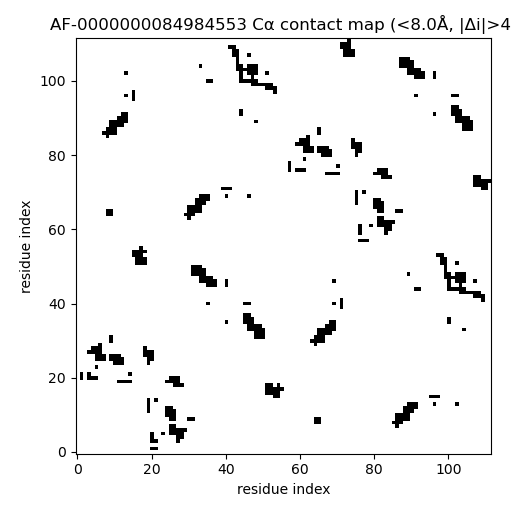9.375 6.453 1 97.62 19 ASN B N 1
ATOM 577 C CA . ASN B 1 19 ? -4.27 8.367 7.43 1 97.62 19 ASN B CA 1
ATOM 578 C C . ASN B 1 19 ? -2.766 8.383 7.684 1 97.62 19 ASN B C 1
ATOM 580 O O . ASN B 1 19 ? -2.236 7.504 8.367 1 97.62 19 ASN B O 1
ATOM 584 N N . HIS B 1 20 ? -2.057 9.297 7.051 1 97.38 20 HIS B N 1
ATOM 585 C CA . HIS B 1 20 ? -0.631 9.469 7.305 1 97.38 20 HIS B CA 1
ATOM 586 C C . HIS B 1 20 ? -0.387 10.094 8.672 1 97.38 20 HIS B C 1
ATOM 588 O O . HIS B 1 20 ? -0.953 11.141 9 1 97.38 20 HIS B O 1
ATOM 594 N N . CYS B 1 21 ? 0.529 9.398 9.43 1 95 21 CYS B N 1
ATOM 595 C CA . CYS B 1 21 ? 0.898 9.969 10.719 1 95 21 CYS B CA 1
ATOM 596 C C . CYS B 1 21 ? 1.913 11.094 10.547 1 95 21 CYS B C 1
ATOM 598 O O . CYS B 1 21 ? 3.096 10.836 10.32 1 95 21 CYS B O 1
ATOM 600 N N . GLU B 1 22 ? 1.56 12.297 10.336 1 83.56 22 GLU B N 1
ATOM 601 C CA . GLU B 1 22 ? 2.287 13.523 10.039 1 83.56 22 GLU B CA 1
ATOM 602 C C . GLU B 1 22 ? 3.697 13.484 10.617 1 83.56 22 GLU B C 1
ATOM 604 O O . GLU B 1 22 ? 4.672 13.781 9.914 1 83.56 22 GLU B O 1
ATOM 609 N N . ARG B 1 23 ? 3.844 13.109 11.812 1 86.38 23 ARG B N 1
ATOM 610 C CA . ARG B 1 23 ? 5.152 13.203 12.445 1 86.38 23 ARG B CA 1
ATOM 611 C C . ARG B 1 23 ? 5.965 11.93 12.227 1 86.38 23 ARG B C 1
ATOM 613 O O . ARG B 1 23 ? 7.188 11.938 12.359 1 86.38 23 ARG B O 1
ATOM 620 N N . GLU B 1 24 ? 5.207 10.914 11.922 1 92.31 24 GLU B N 1
ATOM 621 C CA . GLU B 1 24 ? 5.859 9.641 11.625 1 92.31 24 GLU B CA 1
ATOM 622 C C . GLU B 1 24 ? 5.477 9.141 10.234 1 92.31 24 GLU B C 1
ATOM 624 O O . GLU B 1 24 ? 4.344 9.328 9.789 1 92.31 24 GLU B O 1
ATOM 629 N N . ASN B 1 25 ? 6.406 8.727 9.469 1 96.62 25 ASN B N 1
ATOM 630 C CA . ASN B 1 25 ? 6.109 8.164 8.148 1 96.62 25 ASN B CA 1
ATOM 631 C C . ASN B 1 25 ? 5.512 6.766 8.266 1 96.62 25 ASN B C 1
ATOM 633 O O . ASN B 1 25 ? 6.062 5.809 7.719 1 96.62 25 ASN B O 1
ATOM 637 N N . TYR B 1 26 ? 4.379 6.68 9.031 1 98 26 TYR B N 1
ATOM 638 C CA . TYR B 1 26 ? 3.57 5.477 9.18 1 98 26 TYR B CA 1
ATOM 639 C C . TYR B 1 26 ? 2.096 5.781 8.945 1 98 26 TYR B C 1
ATOM 641 O O . TYR B 1 26 ? 1.68 6.941 8.984 1 98 26 TYR B O 1
ATOM 649 N N . CYS B 1 27 ? 1.396 4.793 8.719 1 97.94 27 CYS B N 1
ATOM 650 C CA . CYS B 1 27 ? -0.051 4.855 8.547 1 97.94 27 CYS B CA 1
ATOM 651 C C . CYS B 1 27 ? -0.768 4.703 9.883 1 97.94 27 CYS B C 1
ATOM 653 O O . CYS B 1 27 ? -0.336 3.928 10.742 1 97.94 27 CYS B O 1
ATOM 655 N N . SER B 1 28 ? -1.891 5.266 10.016 1 97.88 28 SER B N 1
ATOM 656 C CA . SER B 1 28 ? -2.646 5.203 11.266 1 97.88 28 SER B CA 1
ATOM 657 C C . SER B 1 28 ? -3.652 4.055 11.242 1 97.88 28 SER B C 1
ATOM 659 O O . SER B 1 28 ? -4.215 3.695 12.281 1 97.88 28 SER B O 1
ATOM 661 N N . LEU B 1 29 ? -3.932 3.414 10.109 1 98.06 29 LEU B N 1
ATOM 662 C CA . LEU B 1 29 ? -4.883 2.311 10.016 1 98.06 29 LEU B CA 1
ATOM 663 C C . LEU B 1 29 ? -4.277 1.026 10.578 1 98.06 29 LEU B C 1
ATOM 665 O O . LEU B 1 29 ? -3.062 0.825 10.508 1 98.06 29 LEU B O 1
ATOM 669 N N . ASP B 1 30 ? -5.078 0.154 11.023 1 98.19 30 ASP B N 1
ATOM 670 C CA . ASP B 1 30 ? -4.629 -1.156 11.477 1 98.19 30 ASP B CA 1
ATOM 671 C C . ASP B 1 30 ? -4.293 -2.066 10.305 1 98.19 30 ASP B C 1
ATOM 673 O O . ASP B 1 30 ? -3.545 -3.035 10.453 1 98.19 30 ASP B O 1
ATOM 677 N N . ARG B 1 31 ? -4.953 -1.758 9.18 1 98.69 31 ARG B N 1
ATOM 678 C CA . ARG B 1 31 ? -4.73 -2.549 7.973 1 98.69 31 ARG B CA 1
ATOM 679 C C . ARG B 1 31 ? -4.992 -1.719 6.723 1 98.69 31 ARG B C 1
ATOM 681 O O . ARG B 1 31 ? -5.797 -0.787 6.742 1 98.69 31 ARG B O 1
ATOM 688 N N . ILE B 1 32 ? -4.277 -2.098 5.648 1 98.88 32 ILE B N 1
ATOM 689 C CA . ILE B 1 32 ? -4.547 -1.479 4.355 1 98.88 32 ILE B CA 1
ATOM 690 C C . ILE B 1 32 ? -4.762 -2.562 3.301 1 98.88 32 ILE B C 1
ATOM 692 O O . ILE B 1 32 ? -4.535 -3.746 3.564 1 98.88 32 ILE B O 1
ATOM 696 N N . MET B 1 33 ? -5.238 -2.086 2.104 1 98.88 33 MET B N 1
ATOM 697 C CA . MET B 1 33 ? -5.34 -2.957 0.937 1 98.88 33 MET B CA 1
ATOM 698 C C . MET B 1 33 ? -4.504 -2.42 -0.218 1 98.88 33 MET B C 1
ATOM 700 O O . MET B 1 33 ? -4.68 -1.276 -0.64 1 98.88 33 MET B O 1
ATOM 704 N N . VAL B 1 34 ? -3.521 -3.193 -0.614 1 98.88 34 VAL B N 1
ATOM 705 C CA . VAL B 1 34 ? -2.777 -2.92 -1.84 1 98.88 34 VAL B CA 1
ATOM 706 C C . VAL B 1 34 ? -3.447 -3.623 -3.018 1 98.88 34 VAL B C 1
ATOM 708 O O . VAL B 1 34 ? -3.725 -4.824 -2.957 1 98.88 34 VAL B O 1
ATOM 711 N N . GLY B 1 35 ? -3.725 -2.92 -4.039 1 98.75 35 GLY B N 1
ATOM 712 C CA . GLY B 1 35 ? -4.242 -3.441 -5.293 1 98.75 35 GLY B CA 1
ATOM 713 C C . GLY B 1 35 ? -3.533 -2.877 -6.512 1 98.75 35 GLY B C 1
ATOM 714 O O . GLY B 1 35 ? -2.402 -2.396 -6.41 1 98.75 35 GLY B O 1
ATOM 715 N N . THR B 1 36 ? -4.164 -3.006 -7.672 1 98.88 36 THR B N 1
ATOM 716 C CA . THR B 1 36 ? -3.613 -2.52 -8.93 1 98.88 36 THR B CA 1
ATOM 717 C C . THR B 1 36 ? -4.723 -2.037 -9.859 1 98.88 36 THR B C 1
ATOM 719 O O . THR B 1 36 ? -5.824 -2.598 -9.859 1 98.88 36 THR B O 1
ATOM 722 N N . HIS B 1 37 ? -4.465 -1.071 -10.641 1 98.56 37 HIS B N 1
ATOM 723 C CA . HIS B 1 37 ? -5.387 -0.565 -11.648 1 98.56 37 HIS B CA 1
ATOM 724 C C . HIS B 1 37 ? -5.074 -1.147 -13.023 1 98.56 37 HIS B C 1
ATOM 726 O O . HIS B 1 37 ? -5.77 -0.853 -14 1 98.56 37 HIS B O 1
ATOM 732 N N . GLU B 1 38 ? -4.004 -1.955 -13.086 1 97.31 38 GLU B N 1
ATOM 733 C CA . GLU B 1 38 ? -3.572 -2.598 -14.32 1 97.31 38 GLU B CA 1
ATOM 734 C C . GLU B 1 38 ? -3.826 -4.102 -14.281 1 97.31 38 GLU B C 1
ATOM 736 O O . GLU B 1 38 ? -3.867 -4.699 -13.203 1 97.31 38 GLU B O 1
ATOM 741 N N . ALA B 1 39 ? -3.955 -4.66 -15.445 1 96.62 39 ALA B N 1
ATOM 742 C CA . ALA B 1 39 ? -4.188 -6.102 -15.523 1 96.62 39 ALA B CA 1
ATOM 743 C C . ALA B 1 39 ? -2.924 -6.879 -15.164 1 96.62 39 ALA B C 1
ATOM 745 O O . ALA B 1 39 ? -2.994 -7.93 -14.523 1 96.62 39 ALA B O 1
ATOM 746 N N . ASN B 1 40 ? -1.835 -6.352 -15.656 1 97.69 40 ASN B N 1
ATOM 747 C CA . ASN B 1 40 ? -0.553 -7.008 -15.43 1 97.69 40 ASN B CA 1
ATOM 748 C C . ASN B 1 40 ? 0.488 -6.035 -14.883 1 97.69 40 ASN B C 1
ATOM 750 O O . ASN B 1 40 ? 1.341 -5.551 -15.625 1 97.69 40 ASN B O 1
ATOM 754 N N . PRO B 1 41 ? 0.45 -5.824 -13.648 1 98.31 41 PRO B N 1
ATOM 755 C CA . PRO B 1 41 ? 1.423 -4.895 -13.062 1 98.31 41 PRO B CA 1
ATOM 756 C C . PRO B 1 41 ? 2.852 -5.434 -13.109 1 98.31 41 PRO B C 1
ATOM 758 O O . PRO B 1 41 ? 3.084 -6.605 -12.812 1 98.31 41 PRO B O 1
ATOM 761 N N . THR B 1 42 ? 3.82 -4.527 -13.508 1 98.38 42 THR B N 1
ATOM 762 C CA . THR B 1 42 ? 5.207 -4.961 -13.625 1 98.38 42 THR B CA 1
ATOM 763 C C . THR B 1 42 ? 6.133 -4.023 -12.859 1 98.38 42 THR B C 1
ATOM 765 O O . THR B 1 42 ? 7.336 -4.27 -12.758 1 98.38 42 THR B O 1
ATOM 768 N N . MET B 1 43 ? 5.57 -2.842 -12.391 1 98.44 43 MET B N 1
ATOM 769 C CA . MET B 1 43 ? 6.324 -1.852 -11.625 1 98.44 43 MET B CA 1
ATOM 770 C C . MET B 1 43 ? 5.5 -1.331 -10.453 1 98.44 43 MET B C 1
ATOM 772 O O . MET B 1 43 ? 4.277 -1.483 -10.43 1 98.44 43 MET B O 1
ATOM 776 N N . ASP B 1 44 ? 6.121 -0.77 -9.469 1 98.75 44 ASP B N 1
ATOM 777 C CA . ASP B 1 44 ? 5.441 -0.314 -8.258 1 98.75 44 ASP B CA 1
ATOM 778 C C . ASP B 1 44 ? 4.359 0.712 -8.586 1 98.75 44 ASP B C 1
ATOM 780 O O . ASP B 1 44 ? 3.303 0.732 -7.953 1 98.75 44 ASP B O 1
ATOM 784 N N . GLN B 1 45 ? 4.578 1.535 -9.672 1 98.62 45 GLN B N 1
ATOM 785 C CA . GLN B 1 45 ? 3.635 2.584 -10.047 1 98.62 45 GLN B CA 1
ATOM 786 C C . GLN B 1 45 ? 2.324 1.988 -10.555 1 98.62 45 GLN B C 1
ATOM 788 O O . GLN B 1 45 ? 1.331 2.701 -10.711 1 98.62 45 GLN B O 1
ATOM 793 N N . CYS B 1 46 ? 2.332 0.704 -10.812 1 98.5 46 CYS B N 1
ATOM 794 C CA . CYS B 1 46 ? 1.107 0.024 -11.219 1 98.5 46 CYS B CA 1
ATOM 795 C C . CYS B 1 46 ? 0.314 -0.447 -10.008 1 98.5 46 CYS B C 1
ATOM 797 O O . CYS B 1 46 ? -0.806 -0.942 -10.148 1 98.5 46 CYS B O 1
ATOM 799 N N . THR B 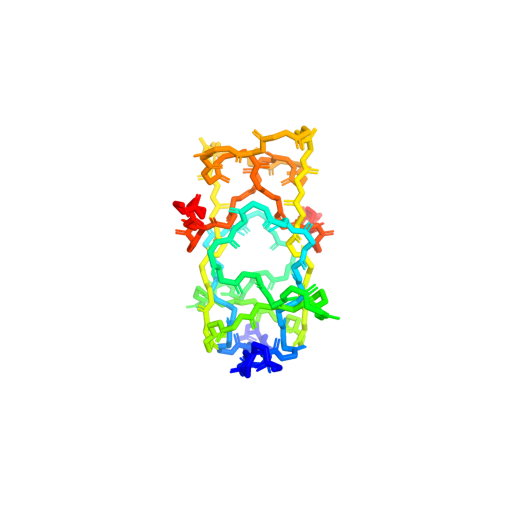1 47 ? 0.84 -0.339 -8.789 1 98.81 47 THR B N 1
ATOM 800 C CA . THR B 1 47 ? 0.167 -0.765 -7.57 1 98.81 47 THR B CA 1
ATOM 801 C C . THR B 1 47 ? -0.389 0.438 -6.812 1 98.81 47 THR B C 1
ATOM 803 O O . THR B 1 47 ? 0.158 1.539 -6.898 1 98.81 47 THR B O 1
ATOM 806 N N . ASP B 1 48 ? -1.429 0.191 -6.086 1 98.75 48 ASP B N 1
ATOM 807 C CA . ASP B 1 48 ? -2.197 1.259 -5.453 1 98.75 48 ASP B CA 1
ATOM 808 C C . ASP B 1 48 ? -2.445 0.954 -3.979 1 98.75 48 ASP B C 1
ATOM 810 O O . ASP B 1 48 ? -2.789 -0.174 -3.621 1 98.75 48 ASP B O 1
ATOM 814 N N . CYS B 1 49 ? -2.184 1.902 -3.109 1 98.88 49 CYS B N 1
ATOM 815 C CA . CYS B 1 49 ? -2.846 1.788 -1.816 1 98.88 49 CYS B CA 1
ATOM 816 C C . CYS B 1 49 ? -4.336 2.084 -1.939 1 98.88 49 CYS B C 1
ATOM 818 O O . CYS B 1 49 ? -4.742 3.248 -1.977 1 98.88 49 CYS B O 1
ATOM 820 N N . GLN B 1 50 ? -5.184 1.108 -1.857 1 98.88 50 GLN B N 1
ATOM 821 C CA . GLN B 1 50 ? -6.617 1.273 -2.074 1 98.88 50 GLN B CA 1
ATOM 822 C C . GLN B 1 50 ? -7.316 1.742 -0.801 1 98.88 50 GLN B C 1
ATOM 824 O O . GLN B 1 50 ? -8.523 1.991 -0.805 1 98.88 50 GLN B O 1
ATOM 829 N N . SER B 1 51 ? -6.605 1.952 0.262 1 98.81 51 SER B N 1
ATOM 830 C CA . SER B 1 51 ? -7.113 2.533 1.502 1 98.81 51 SER B CA 1
ATOM 831 C C . SER B 1 51 ? -6.812 4.027 1.576 1 98.81 51 SER B C 1
ATOM 833 O O . SER B 1 51 ? -7.156 4.688 2.559 1 98.81 51 SER B O 1
ATOM 835 N N . PHE B 1 52 ? -6.215 4.566 0.51 1 98.81 52 PHE B N 1
ATOM 836 C CA . PHE B 1 52 ? -5.879 5.984 0.446 1 98.81 52 PHE B CA 1
ATOM 837 C C . PHE B 1 52 ? -7.133 6.844 0.567 1 98.81 52 PHE B C 1
ATOM 839 O O . PHE B 1 52 ? -8.156 6.551 -0.055 1 98.81 52 PHE B O 1
ATOM 846 N N . GLN B 1 53 ? -6.992 7.777 1.377 1 98.69 53 GLN B N 1
ATOM 847 C CA . GLN B 1 53 ? -7.988 8.836 1.498 1 98.69 53 GLN B CA 1
ATOM 848 C C . GLN B 1 53 ? -7.332 10.211 1.458 1 98.69 53 GLN B C 1
ATOM 850 O O . GLN B 1 53 ? -6.43 10.5 2.246 1 98.69 53 GLN B O 1
ATOM 855 N N . LEU B 1 54 ? -7.867 11.016 0.525 1 98.19 54 LEU B N 1
ATOM 856 C CA . LEU B 1 54 ? -7.332 12.367 0.427 1 98.19 54 LEU B CA 1
ATOM 857 C C . LEU B 1 54 ? -7.684 13.188 1.668 1 98.19 54 LEU B C 1
ATOM 859 O O . LEU B 1 54 ? -8.836 13.188 2.105 1 98.19 54 LEU B O 1
ATOM 863 N N . ARG B 1 55 ? -6.66 13.852 2.17 1 95.38 55 ARG B N 1
ATOM 864 C CA . ARG B 1 55 ? -6.875 14.727 3.314 1 95.38 55 ARG B CA 1
ATOM 865 C C . ARG B 1 55 ? -7.695 15.953 2.918 1 95.38 55 ARG B C 1
ATOM 867 O O . ARG B 1 55 ? -7.395 16.609 1.916 1 95.38 55 ARG B O 1
ATOM 874 N N . LYS B 1 56 ? -8.828 16.234 3.623 1 88.75 56 LYS B N 1
ATOM 875 C CA . LYS B 1 56 ? -9.688 17.391 3.359 1 88.75 56 LYS B CA 1
ATOM 876 C C . LYS B 1 56 ? -9.172 18.641 4.051 1 88.75 56 LYS B C 1
ATOM 878 O O . LYS B 1 56 ? -8.5 18.562 5.082 1 88.75 56 LYS B O 1
#

Secondary structure (DSSP, 8-state):
------EEEEEE--TTBTTB-TTSSEESSS-EEEEESSSS--SGGGEEETT--B--/------EEEEEE--TTBTTB-TTSSEESSS-EEEEESSSS--SGGGEEETT--B--

InterPro domains:
  IPR011437 Domain of unknown function DUF1540 [PF07561] (10-52)

Solvent-accessible surface area (backbone atoms only — not comparable to full-atom values): 6209 Å² total; per-residue (Å²): 122,90,80,56,59,66,25,85,43,34,31,26,67,44,77,54,29,60,47,39,24,89,92,44,62,18,22,40,50,78,54,44,36,36,34,55,91,50,94,74,54,77,53,38,72,35,21,14,36,68,64,61,40,69,54,130,121,88,80,56,58,65,26,85,43,34,30,27,67,43,77,53,30,61,46,38,24,87,93,41,63,18,24,40,52,80,54,44,38,36,34,55,90,49,95,74,55,79,52,38,73,36,20,14,35,68,64,61,38,67,53,127

Radius of gyration: 13.36 Å; Cα contacts (8 Å, |Δi|>4): 281; chains: 2; bounding box: 20×43×35 Å

Sequence (112 aa):
MNNCKANHCIECTVQQCANHCERENYCSLDRIMVGTHEANPTMDQCTDCQSFQLRKMNNCKANHCIECTVQQCANHCERENYCSLDRIMVGTHEANPTMDQCTDCQSFQLRK